Protein AF-D9MYI9-F1 (afdb_monomer)

Solvent-accessible surface area (backbone atoms only — not comparable to full-atom values): 4527 Å² total; per-residue (Å²): 134,54,76,67,56,55,50,51,54,51,51,54,51,52,51,53,51,51,55,69,70,54,64,79,76,70,80,77,83,69,82,84,76,64,87,71,61,67,79,67,58,72,63,53,73,67,55,48,47,52,53,53,50,49,54,50,50,53,54,51,49,50,54,50,49,52,51,46,54,67,72,74,107

Secondary structure (DSSP, 8-state):
--HHHHHHHHHHHHHHHHHHHS--------SSS-TTTGGG----HHHHHHHHHHHHHHHHHHHHHHHHHHHH-

Foldseek 3Di:
DDPLVVVLVVLVVVLVVLVVVPDDPDPPPPDDDDPVVVVPPPDPPVSVVSVVVSVVSVVVSVVSVVVCVVVVD

Mean predicted aligned error: 11.64 Å

Sequence (73 aa):
MGILQNLWLLITFSISAIILITDPKEPIASSGTNPVSGLFSSSSKGQKFITNFNWFLIALFFILTICLNYLAV

InterPro domains:
  IPR004692 Preprotein translocase SecG subunit [PF03840] (3-71)
  IPR004692 Preprotein translocase SecG subunit [TIGR00810] (3-71)

Structure (mmCIF, N/CA/C/O backbone):
data_AF-D9MYI9-F1
#
_entry.id   AF-D9MYI9-F1
#
loop_
_atom_site.group_PDB
_atom_site.id
_atom_site.type_symbol
_atom_site.label_atom_id
_atom_site.label_alt_id
_atom_site.label_comp_id
_atom_site.label_asym_id
_atom_site.label_entity_id
_atom_site.label_seq_id
_atom_site.pdbx_PDB_ins_code
_atom_site.Cartn_x
_atom_site.Cartn_y
_atom_site.Cartn_z
_atom_site.occupancy
_atom_site.B_iso_or_equiv
_atom_site.auth_seq_id
_atom_site.auth_comp_id
_atom_site.auth_asym_id
_atom_site.auth_atom_id
_atom_site.pdbx_PDB_model_num
ATOM 1 N N . MET A 1 1 ? 7.238 -9.801 -14.287 1.00 58.22 1 MET A N 1
ATOM 2 C CA . MET A 1 1 ? 6.854 -8.804 -13.267 1.00 58.22 1 MET A CA 1
ATOM 3 C C . MET A 1 1 ? 7.974 -8.747 -12.244 1.00 58.22 1 MET A C 1
ATOM 5 O O . MET A 1 1 ? 8.194 -9.738 -11.558 1.00 58.22 1 MET A O 1
ATOM 9 N N . GLY A 1 2 ? 8.791 -7.692 -12.258 1.00 80.75 2 GLY A N 1
ATOM 10 C CA . GLY A 1 2 ? 10.013 -7.625 -11.446 1.00 80.75 2 GLY A CA 1
ATOM 11 C C . GLY A 1 2 ? 9.729 -7.625 -9.940 1.00 80.75 2 GLY A C 1
ATOM 12 O O . GLY A 1 2 ? 8.637 -7.254 -9.510 1.00 80.75 2 GLY A O 1
ATOM 13 N N . ILE A 1 3 ? 10.727 -7.997 -9.129 1.00 81.75 3 ILE A N 1
ATOM 14 C CA . ILE A 1 3 ? 10.609 -8.045 -7.658 1.00 81.75 3 ILE A CA 1
ATOM 15 C C . ILE A 1 3 ? 10.115 -6.706 -7.077 1.00 81.75 3 ILE A C 1
ATOM 17 O O . ILE A 1 3 ? 9.315 -6.675 -6.147 1.00 81.75 3 ILE A O 1
ATOM 21 N N . LEU A 1 4 ? 10.535 -5.599 -7.698 1.00 80.69 4 LEU A N 1
ATOM 22 C CA . LEU A 1 4 ? 10.228 -4.229 -7.292 1.00 80.69 4 LEU A CA 1
ATOM 23 C C . LEU A 1 4 ? 8.766 -3.854 -7.587 1.00 80.69 4 LEU A C 1
ATOM 25 O O . LEU A 1 4 ? 8.112 -3.201 -6.779 1.00 80.69 4 LEU A O 1
ATOM 29 N N . GLN A 1 5 ? 8.222 -4.351 -8.700 1.00 80.69 5 GLN A N 1
ATOM 30 C CA . GLN A 1 5 ? 6.816 -4.178 -9.069 1.00 80.69 5 GLN A CA 1
ATOM 31 C C . GLN A 1 5 ? 5.891 -4.961 -8.127 1.00 80.69 5 GLN A C 1
ATOM 33 O O . GLN A 1 5 ? 4.863 -4.443 -7.695 1.00 80.69 5 GLN A O 1
ATOM 38 N N . ASN A 1 6 ? 6.277 -6.187 -7.761 1.00 85.25 6 ASN A N 1
ATOM 39 C CA . ASN A 1 6 ? 5.521 -6.997 -6.804 1.00 85.25 6 ASN A CA 1
ATOM 40 C C . ASN A 1 6 ? 5.520 -6.357 -5.405 1.00 85.25 6 ASN A C 1
ATOM 42 O O . ASN A 1 6 ? 4.486 -6.337 -4.741 1.00 85.25 6 ASN A O 1
ATOM 46 N N . LEU A 1 7 ? 6.657 -5.797 -4.976 1.00 84.00 7 LEU A N 1
ATOM 47 C CA . LEU A 1 7 ? 6.770 -5.087 -3.700 1.00 84.00 7 LEU A CA 1
ATOM 48 C C . LEU A 1 7 ? 5.893 -3.827 -3.667 1.00 84.00 7 LEU A C 1
ATOM 50 O O . LEU A 1 7 ? 5.220 -3.574 -2.671 1.00 84.00 7 LEU A O 1
ATOM 54 N N . TRP A 1 8 ? 5.860 -3.069 -4.763 1.00 85.62 8 TRP A N 1
ATOM 55 C CA . TRP A 1 8 ? 4.999 -1.894 -4.893 1.00 85.62 8 TRP A CA 1
ATOM 56 C C . TRP A 1 8 ? 3.518 -2.251 -4.765 1.00 85.62 8 TRP A C 1
ATOM 58 O O . TRP A 1 8 ? 2.813 -1.642 -3.963 1.00 85.62 8 TRP A O 1
ATOM 68 N N . LEU A 1 9 ? 3.077 -3.301 -5.463 1.00 86.00 9 LEU A N 1
ATOM 69 C CA . LEU A 1 9 ? 1.691 -3.766 -5.415 1.00 86.00 9 LEU A CA 1
ATOM 70 C C . LEU A 1 9 ? 1.293 -4.270 -4.016 1.00 86.00 9 LEU A C 1
ATOM 72 O O . LEU A 1 9 ? 0.196 -3.978 -3.539 1.00 86.00 9 LEU A O 1
ATOM 76 N N . LEU A 1 10 ? 2.202 -4.969 -3.327 1.00 88.00 10 LEU A N 1
ATOM 77 C CA . LEU A 1 10 ? 1.999 -5.412 -1.946 1.00 88.00 10 LEU A CA 1
ATOM 78 C C . LEU A 1 10 ? 1.831 -4.226 -0.983 1.00 88.00 10 LEU A C 1
ATOM 80 O O . LEU A 1 10 ? 0.947 -4.250 -0.127 1.00 88.00 10 LEU A O 1
ATOM 84 N N . ILE A 1 11 ? 2.651 -3.181 -1.129 1.00 86.56 11 ILE A N 1
ATOM 85 C CA . ILE A 1 11 ? 2.577 -1.978 -0.289 1.00 86.56 11 ILE A CA 1
ATOM 86 C C . ILE A 1 11 ? 1.262 -1.230 -0.526 1.00 86.56 11 ILE A C 1
ATOM 88 O O . ILE A 1 11 ? 0.616 -0.843 0.447 1.00 86.56 11 ILE A O 1
ATOM 92 N N . THR A 1 12 ? 0.823 -1.080 -1.782 1.00 86.38 12 THR A N 1
ATOM 93 C CA . THR A 1 12 ? -0.482 -0.479 -2.102 1.00 86.38 12 THR A CA 1
ATOM 94 C C . THR A 1 12 ? -1.617 -1.224 -1.410 1.00 86.38 12 THR A C 1
ATOM 96 O O . THR A 1 12 ? -2.445 -0.601 -0.748 1.00 86.38 12 THR A O 1
ATOM 99 N N . PHE A 1 13 ? -1.627 -2.556 -1.508 1.00 88.56 13 PHE A N 1
ATOM 100 C CA . PHE A 1 13 ? -2.663 -3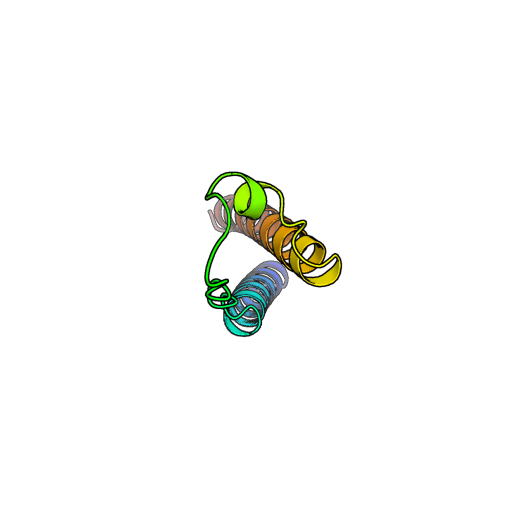.372 -0.882 1.00 88.56 13 PHE A CA 1
ATOM 101 C C . PHE A 1 13 ? -2.654 -3.240 0.648 1.00 88.56 13 PHE A C 1
ATOM 103 O O . PHE A 1 13 ? -3.709 -3.084 1.260 1.00 88.56 13 PHE A O 1
ATOM 110 N N . SER A 1 14 ? -1.467 -3.227 1.2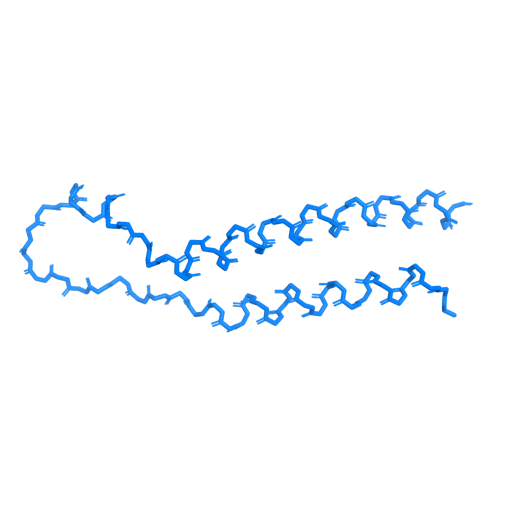63 1.00 84.38 14 SER A N 1
ATOM 111 C CA . SER A 1 14 ? -1.309 -3.015 2.707 1.00 84.38 14 SER A CA 1
ATOM 112 C C . SER A 1 14 ? -1.857 -1.660 3.165 1.00 84.38 14 SER A C 1
ATOM 114 O O . SER A 1 14 ? -2.565 -1.599 4.168 1.00 84.38 14 SER A O 1
ATOM 116 N N . ILE A 1 15 ? -1.587 -0.579 2.424 1.00 85.69 15 ILE A N 1
ATOM 117 C CA . ILE A 1 15 ? -2.119 0.759 2.732 1.00 85.69 15 ILE A CA 1
ATOM 118 C C . ILE A 1 15 ? -3.646 0.753 2.659 1.00 85.69 15 ILE A C 1
ATOM 120 O O . ILE A 1 15 ? -4.306 1.205 3.593 1.00 85.69 15 ILE A O 1
ATOM 124 N N . SER A 1 16 ? -4.215 0.204 1.582 1.00 84.75 16 SER A N 1
ATOM 125 C CA . SER A 1 16 ? -5.667 0.099 1.432 1.00 84.75 16 SER A CA 1
ATOM 126 C C . SER A 1 16 ? -6.291 -0.699 2.577 1.00 84.75 16 SER A C 1
ATOM 128 O O . SER A 1 16 ? -7.246 -0.228 3.185 1.00 84.75 16 SER A O 1
ATOM 130 N N . ALA A 1 17 ? -5.724 -1.852 2.941 1.00 83.00 17 ALA A N 1
ATOM 131 C CA . ALA A 1 17 ? -6.215 -2.661 4.054 1.00 83.00 17 ALA A CA 1
ATOM 132 C C . ALA A 1 17 ? -6.175 -1.901 5.392 1.00 83.00 17 ALA A C 1
ATOM 134 O O . ALA A 1 17 ? -7.148 -1.934 6.140 1.00 83.00 17 ALA A O 1
ATOM 135 N N . ILE A 1 18 ? -5.091 -1.173 5.680 1.00 82.00 18 ILE A N 1
ATOM 136 C CA . ILE A 1 18 ? -4.974 -0.365 6.903 1.00 82.00 18 ILE A CA 1
ATOM 137 C C . ILE A 1 18 ? -6.024 0.745 6.924 1.00 82.00 18 ILE A C 1
ATOM 139 O O . ILE A 1 18 ? -6.637 0.970 7.966 1.00 82.00 18 ILE A O 1
ATOM 143 N N . ILE A 1 19 ? -6.254 1.422 5.797 1.00 80.00 19 ILE A N 1
ATOM 144 C CA . ILE A 1 19 ? -7.277 2.469 5.695 1.00 80.00 19 ILE A CA 1
ATOM 145 C C . ILE A 1 19 ? -8.676 1.881 5.911 1.00 80.00 19 ILE A C 1
ATOM 147 O O . ILE A 1 19 ? -9.450 2.471 6.653 1.00 80.00 19 ILE A O 1
ATOM 151 N N . LEU A 1 20 ? -8.983 0.713 5.333 1.00 79.62 20 LEU A N 1
ATOM 152 C CA . LEU A 1 20 ? -10.281 0.051 5.514 1.00 79.62 20 LEU A CA 1
ATOM 153 C C . LEU A 1 20 ? -10.494 -0.476 6.943 1.00 79.62 20 LEU A C 1
ATOM 155 O O . LEU A 1 20 ? -11.613 -0.445 7.434 1.00 79.62 20 LEU A O 1
ATOM 159 N N . ILE A 1 21 ? -9.446 -0.973 7.609 1.00 77.81 21 ILE A N 1
ATOM 160 C CA . ILE A 1 21 ? -9.524 -1.443 9.006 1.00 77.81 21 ILE A CA 1
ATOM 161 C C . ILE A 1 21 ? -9.618 -0.261 9.978 1.00 77.81 21 ILE A C 1
ATOM 163 O O . ILE A 1 21 ? -10.177 -0.381 11.069 1.00 77.81 21 ILE A O 1
ATOM 167 N N . THR A 1 22 ? -9.046 0.883 9.607 1.00 71.31 22 THR A N 1
ATOM 168 C CA . THR A 1 22 ? -9.116 2.100 10.411 1.00 71.31 22 THR A CA 1
ATOM 169 C C . THR A 1 22 ? -10.451 2.787 10.155 1.00 71.31 22 THR A C 1
ATOM 171 O O . THR A 1 22 ? -10.511 3.812 9.479 1.00 71.31 22 THR A O 1
ATOM 174 N N . ASP A 1 23 ? -11.523 2.238 10.724 1.00 59.22 23 ASP A N 1
ATOM 175 C CA . ASP A 1 23 ? -12.799 2.944 10.767 1.00 59.22 23 ASP A CA 1
ATOM 176 C C . ASP A 1 23 ? -12.604 4.298 11.474 1.00 59.22 23 ASP A C 1
ATOM 178 O O . ASP A 1 23 ? -11.990 4.358 12.555 1.00 59.22 23 ASP A O 1
ATOM 182 N N . PRO A 1 24 ? -13.104 5.412 10.906 1.00 59.66 24 PRO A N 1
ATOM 183 C CA . PRO A 1 24 ? -13.151 6.665 11.631 1.00 59.66 24 PRO A CA 1
ATOM 184 C C . PRO A 1 24 ? -14.057 6.440 12.840 1.00 59.66 24 PRO A C 1
ATOM 186 O O . PRO A 1 24 ? -15.265 6.285 12.693 1.00 59.66 24 PRO A O 1
ATOM 189 N N . LYS A 1 25 ? -13.481 6.389 14.050 1.00 54.16 25 LYS A N 1
ATOM 190 C CA . LYS A 1 25 ? -14.286 6.408 15.278 1.00 54.16 25 LYS A CA 1
ATOM 191 C C . LYS A 1 25 ? -15.204 7.615 15.172 1.00 54.16 25 LYS A C 1
ATOM 193 O O . LYS A 1 25 ? -14.703 8.741 15.127 1.00 54.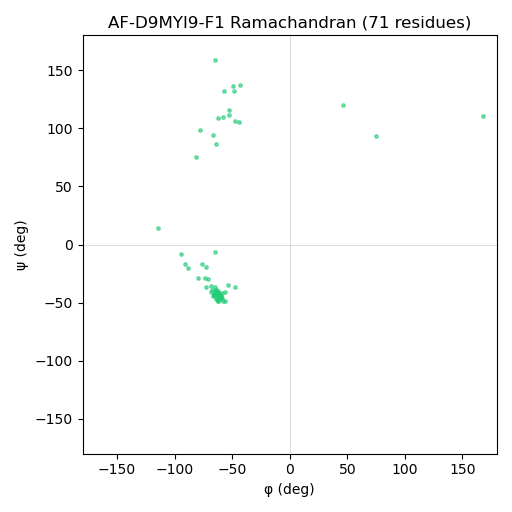16 25 LYS A O 1
ATOM 198 N N . GLU A 1 26 ? -16.513 7.372 15.117 1.00 50.69 26 GLU A N 1
ATOM 199 C CA . GLU A 1 26 ? -17.484 8.452 15.201 1.00 50.69 26 GLU A CA 1
ATOM 200 C C . GLU A 1 26 ? -17.121 9.319 16.411 1.00 50.69 26 GLU A C 1
ATOM 202 O O . GLU A 1 26 ? -16.741 8.773 17.461 1.00 50.69 26 GLU A O 1
ATOM 207 N N . PRO A 1 27 ? -17.158 10.656 16.281 1.00 47.59 27 PRO A N 1
ATOM 208 C CA . PRO A 1 27 ? -16.951 11.516 17.427 1.00 47.59 27 PRO A CA 1
ATOM 209 C C . PRO A 1 27 ? -18.015 11.133 18.450 1.00 47.59 27 PRO A C 1
ATOM 211 O O . PRO A 1 27 ? -19.203 11.349 18.229 1.00 47.59 27 PRO A O 1
ATOM 214 N N . ILE A 1 28 ? -17.584 10.496 19.542 1.00 49.62 28 ILE A N 1
ATOM 215 C CA . ILE A 1 28 ? -18.454 10.119 20.651 1.00 49.62 28 ILE A CA 1
ATOM 216 C C . ILE A 1 28 ? -19.173 11.402 21.050 1.00 49.62 28 ILE A C 1
ATOM 218 O O . ILE A 1 28 ? -18.534 12.345 21.516 1.00 49.62 28 ILE A O 1
ATOM 222 N N . ALA A 1 29 ? -20.480 11.451 20.805 1.00 46.66 29 ALA A N 1
ATOM 223 C CA . ALA A 1 29 ? -21.326 12.562 21.186 1.00 46.66 29 ALA A CA 1
ATOM 224 C C . ALA A 1 29 ? -21.344 12.647 22.720 1.00 46.66 29 ALA A C 1
ATOM 226 O O . ALA A 1 29 ? -22.200 12.062 23.382 1.00 46.66 29 ALA A O 1
ATOM 227 N N . SER A 1 30 ? -20.369 13.343 23.310 1.00 42.84 30 SER A N 1
ATOM 228 C CA . SER A 1 30 ? -20.422 13.723 24.713 1.00 42.84 30 SER A CA 1
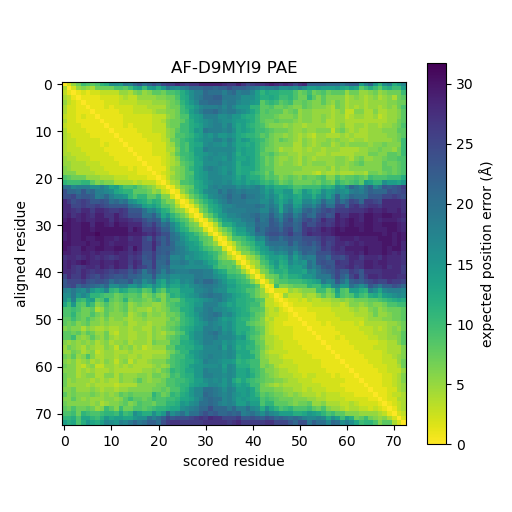ATOM 229 C C . SER A 1 30 ? -21.359 14.920 24.833 1.00 42.84 30 SER A C 1
ATOM 231 O O . SER A 1 30 ? -21.021 16.074 24.571 1.00 42.84 30 SER A O 1
ATOM 233 N N . SER A 1 31 ? -22.595 14.613 25.218 1.00 52.75 31 SER A N 1
ATOM 234 C CA . SER A 1 31 ? -23.525 15.567 25.808 1.00 52.75 31 SER A CA 1
ATOM 235 C C . SER A 1 31 ? -22.808 16.362 26.907 1.00 52.75 31 SER A C 1
ATOM 237 O O . SER A 1 31 ? -22.558 15.837 27.988 1.00 52.75 31 SER A O 1
ATOM 239 N N . GLY A 1 32 ? -22.498 17.628 26.618 1.00 55.34 32 GLY A N 1
ATOM 240 C CA . GLY A 1 32 ? -22.105 18.644 27.593 1.00 55.34 32 GLY A CA 1
ATOM 241 C C . GLY A 1 32 ? -20.686 18.516 28.150 1.00 55.34 32 GLY A C 1
ATOM 242 O O . GLY A 1 32 ? -20.477 17.856 29.158 1.00 55.34 32 GLY A O 1
ATOM 243 N N . THR A 1 33 ? -19.717 19.211 27.539 1.00 45.75 33 THR A N 1
ATOM 244 C CA . THR A 1 33 ? -18.737 20.115 28.199 1.00 45.75 33 THR A CA 1
ATOM 245 C C . THR A 1 33 ? -17.603 20.501 27.231 1.00 45.75 33 THR A C 1
ATOM 247 O O . THR A 1 33 ? -16.751 19.693 26.890 1.00 45.75 33 THR A O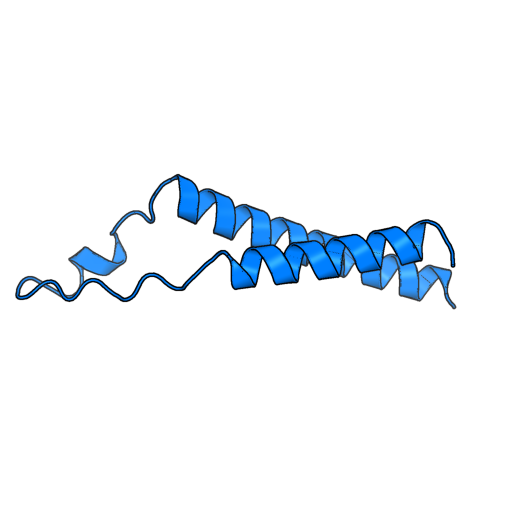 1
ATOM 250 N N . ASN A 1 34 ? -17.596 21.778 26.829 1.00 48.44 34 ASN A N 1
ATOM 251 C CA . ASN A 1 34 ? -16.546 22.548 26.137 1.00 48.44 34 ASN A CA 1
ATOM 252 C C . ASN A 1 34 ? -15.821 21.931 24.905 1.00 48.44 34 ASN A C 1
ATOM 254 O O . ASN A 1 34 ? -15.031 21.001 25.056 1.00 48.44 34 ASN A O 1
ATOM 258 N N . PRO A 1 35 ? -15.900 22.563 23.710 1.00 54.19 35 PRO A N 1
ATOM 259 C CA . PRO A 1 35 ? -15.264 22.087 22.465 1.00 54.19 35 PRO A CA 1
ATOM 260 C C . PRO A 1 35 ? -13.721 22.067 22.488 1.00 54.19 35 PRO A C 1
ATOM 262 O O . PRO A 1 35 ? -13.090 21.565 21.564 1.00 54.19 35 PRO A O 1
ATOM 265 N N . VAL A 1 36 ? -13.097 22.594 23.544 1.00 54.72 36 VAL A N 1
ATOM 266 C CA . VAL A 1 36 ? -11.635 22.674 23.694 1.00 54.72 36 VAL A CA 1
ATOM 267 C C . VAL A 1 36 ? -11.050 21.411 24.349 1.00 54.72 36 VAL A C 1
ATOM 269 O O . VAL A 1 36 ? -9.872 21.115 24.170 1.00 54.72 36 VAL A O 1
ATOM 272 N N . SER A 1 37 ? -11.859 20.613 25.060 1.00 50.78 37 SER A N 1
ATOM 273 C CA . SER A 1 37 ? -11.397 19.394 25.749 1.00 50.78 37 SER A CA 1
ATOM 274 C C . SER A 1 37 ? -11.244 18.186 24.805 1.00 50.78 37 SER A C 1
ATOM 276 O O . SER A 1 37 ? -10.365 17.348 25.007 1.00 50.78 37 SER A O 1
ATOM 278 N N . GLY A 1 38 ? -12.029 18.139 23.721 1.00 52.84 38 GLY A N 1
ATOM 279 C CA . GLY A 1 38 ? -11.956 17.111 22.673 1.00 52.84 38 GLY A CA 1
ATOM 280 C C . GLY A 1 38 ? -10.788 17.272 21.692 1.00 52.84 38 GLY A C 1
ATOM 281 O O . GLY A 1 38 ? -10.414 16.310 21.030 1.00 52.84 38 GLY A O 1
ATOM 282 N N . LEU A 1 39 ? -10.149 18.447 21.630 1.00 52.84 39 LEU A N 1
ATOM 283 C CA . LEU A 1 39 ? -8.943 18.663 20.809 1.00 52.84 39 LEU A CA 1
ATOM 284 C C . LEU A 1 39 ? -7.693 17.986 21.397 1.00 52.84 39 LEU A C 1
ATOM 286 O O . LEU A 1 39 ? -6.735 17.722 20.673 1.00 52.84 39 LEU A O 1
ATOM 290 N N . PHE A 1 40 ? -7.719 17.662 22.693 1.00 55.81 40 PHE A N 1
ATOM 291 C CA . PHE A 1 40 ? -6.642 16.978 23.414 1.00 55.81 40 PHE A CA 1
ATOM 292 C C . PHE A 1 40 ? -7.044 15.583 23.900 1.00 55.81 40 PHE A C 1
ATOM 294 O O . PHE A 1 40 ? -6.335 14.995 24.722 1.00 55.81 40 PHE A O 1
ATOM 301 N N . SER A 1 41 ? -8.152 15.016 23.399 1.00 50.66 41 SER A N 1
ATOM 302 C CA . SER A 1 41 ? -8.457 13.609 23.645 1.00 50.66 41 SER A CA 1
ATOM 303 C C . SER A 1 41 ? -7.400 12.774 22.928 1.00 50.66 41 SER A C 1
ATOM 305 O O . SER A 1 41 ? -7.479 12.532 21.724 1.00 50.66 41 SER A O 1
ATOM 307 N N . SER A 1 42 ? -6.356 12.417 23.675 1.00 52.38 42 SER A N 1
ATOM 308 C CA . SER A 1 42 ? -5.266 11.544 23.262 1.00 52.38 42 SER A CA 1
ATOM 309 C C . SER A 1 42 ? -5.860 10.345 22.533 1.00 52.38 42 SER A C 1
ATOM 311 O O . SER A 1 42 ? -6.491 9.486 23.153 1.00 52.38 42 SER A O 1
ATOM 313 N N . SER A 1 43 ? -5.726 10.331 21.203 1.00 56.25 43 SER A N 1
ATOM 314 C CA . SER A 1 43 ? -6.121 9.187 20.389 1.00 56.25 43 SER A CA 1
ATOM 315 C C . SER A 1 43 ? -5.516 7.942 21.032 1.00 56.25 43 SER A C 1
ATOM 317 O O . SER A 1 43 ? -4.345 7.967 21.429 1.00 56.25 43 SER A O 1
ATOM 319 N N . SER A 1 44 ? -6.328 6.894 21.218 1.00 64.56 44 SER A N 1
ATOM 320 C CA . SER A 1 44 ? -5.899 5.647 21.865 1.00 64.56 44 SER A CA 1
ATOM 321 C C . SER A 1 44 ? -4.516 5.249 21.346 1.00 64.56 44 SER A C 1
ATOM 323 O O . SER A 1 44 ? -4.267 5.347 20.144 1.00 64.56 44 SER A O 1
ATOM 325 N N . LYS A 1 45 ? -3.602 4.811 22.227 1.00 65.44 45 LYS A N 1
ATOM 326 C CA . LYS A 1 45 ? -2.205 4.495 21.858 1.00 65.44 45 LYS A CA 1
ATOM 327 C C . LYS A 1 45 ? -2.120 3.611 20.601 1.00 65.44 45 LYS A C 1
ATOM 329 O O . LYS A 1 45 ? -1.245 3.831 19.768 1.00 65.44 45 LYS A O 1
ATOM 334 N N . GLY A 1 46 ? -3.064 2.678 20.437 1.00 65.62 46 GLY A N 1
ATOM 335 C CA . GLY A 1 46 ? -3.183 1.837 19.242 1.00 65.62 46 GLY A CA 1
ATOM 336 C C . GLY A 1 46 ? -3.562 2.612 17.977 1.00 65.62 46 GLY A C 1
ATOM 337 O O . GLY A 1 46 ? -2.921 2.451 16.948 1.00 65.62 46 GLY A O 1
ATOM 338 N N . GLN A 1 47 ? -4.533 3.522 18.053 1.00 68.56 47 GLN A N 1
ATOM 339 C CA . GLN A 1 47 ? -4.962 4.344 16.918 1.00 68.56 47 GLN A CA 1
ATOM 340 C C . GLN A 1 47 ? -3.868 5.330 16.485 1.00 68.56 47 GLN A C 1
ATOM 342 O O . GLN A 1 47 ? -3.612 5.472 15.294 1.00 68.56 47 GLN A O 1
ATOM 347 N N . LYS A 1 48 ? -3.138 5.932 17.436 1.00 75.19 48 LYS A N 1
ATOM 348 C CA . LYS A 1 48 ? -1.976 6.781 17.124 1.00 75.19 48 LYS A CA 1
ATOM 349 C C . LYS A 1 48 ? -0.863 5.994 16.420 1.0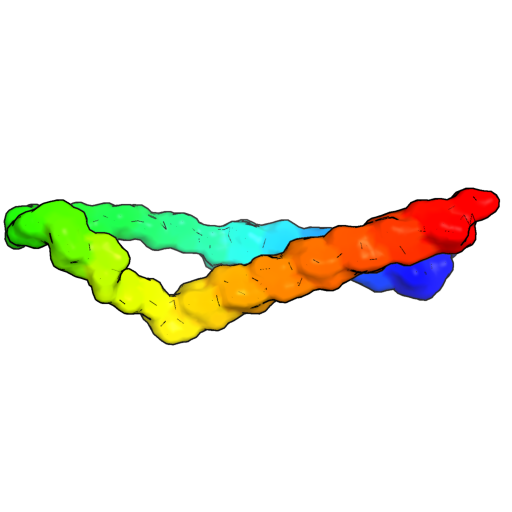0 75.19 48 LYS A C 1
ATOM 351 O O . LYS A 1 48 ? -0.260 6.507 15.481 1.00 75.19 48 LYS A O 1
ATOM 356 N N . PHE A 1 49 ? -0.603 4.756 16.846 1.00 77.44 49 PHE A N 1
ATOM 357 C CA . PHE A 1 49 ? 0.349 3.872 16.172 1.00 77.44 49 PHE A CA 1
ATOM 358 C C . PHE A 1 49 ? -0.106 3.533 14.749 1.00 77.44 49 PHE A C 1
ATOM 360 O O . PHE A 1 49 ? 0.685 3.686 13.827 1.00 77.44 49 PHE A O 1
ATOM 367 N N . ILE A 1 50 ? -1.374 3.155 14.561 1.00 80.69 50 ILE A N 1
ATOM 368 C CA . ILE A 1 50 ? -1.935 2.811 13.246 1.00 80.69 50 ILE A CA 1
ATOM 369 C C . ILE A 1 50 ? -1.869 4.011 12.296 1.00 80.69 50 ILE A C 1
ATOM 371 O O . ILE A 1 50 ? -1.422 3.868 11.163 1.00 80.69 50 ILE A O 1
ATOM 375 N N . THR A 1 51 ? -2.228 5.210 12.765 1.00 79.94 51 THR A N 1
ATOM 376 C CA . THR A 1 51 ? -2.112 6.440 11.973 1.00 79.94 51 THR A CA 1
ATOM 377 C C . THR A 1 51 ? -0.660 6.738 11.597 1.00 79.94 51 THR A C 1
ATOM 379 O O . THR A 1 51 ? -0.379 6.980 10.427 1.00 79.94 51 THR A O 1
ATOM 382 N N . ASN A 1 52 ? 0.276 6.684 12.549 1.00 81.75 52 ASN 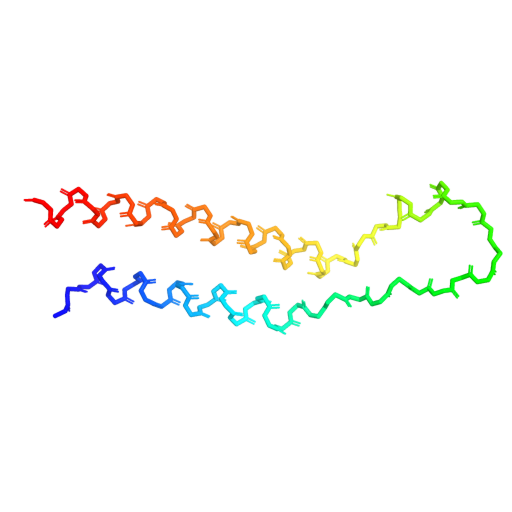A N 1
ATOM 383 C CA . ASN A 1 52 ? 1.696 6.931 12.272 1.00 81.75 52 ASN A CA 1
ATOM 384 C C . ASN A 1 52 ? 2.298 5.874 11.333 1.00 81.75 52 ASN A C 1
ATOM 386 O O . ASN A 1 52 ? 3.089 6.207 10.453 1.00 81.75 52 ASN A O 1
ATOM 390 N N . PHE A 1 53 ? 1.913 4.608 11.502 1.00 81.31 53 PHE A N 1
ATOM 391 C CA . PHE A 1 53 ? 2.336 3.508 10.645 1.00 81.31 53 PHE A CA 1
ATOM 392 C C . PHE A 1 53 ? 1.790 3.684 9.228 1.00 81.31 53 PHE A C 1
ATOM 394 O O . PHE A 1 53 ? 2.549 3.569 8.274 1.00 81.31 53 PHE A O 1
ATOM 401 N N . ASN A 1 54 ? 0.521 4.073 9.076 1.00 83.62 54 ASN A N 1
ATOM 402 C CA . ASN A 1 54 ? -0.057 4.382 7.771 1.00 83.62 54 ASN A CA 1
ATOM 403 C C . ASN A 1 54 ? 0.727 5.508 7.072 1.00 83.62 54 ASN A C 1
ATOM 405 O O . ASN A 1 54 ? 1.182 5.339 5.946 1.00 83.62 54 ASN A O 1
ATOM 409 N N . TRP A 1 55 ? 1.006 6.612 7.773 1.00 81.94 55 TRP A N 1
ATOM 410 C CA . TRP A 1 55 ? 1.846 7.694 7.242 1.00 81.94 55 TRP A CA 1
ATOM 411 C C . TRP A 1 55 ? 3.239 7.222 6.804 1.00 81.94 55 TRP A C 1
ATOM 413 O O . TRP A 1 55 ? 3.719 7.631 5.745 1.00 81.94 55 TRP A O 1
ATOM 423 N N . PHE A 1 56 ? 3.871 6.332 7.573 1.00 86.00 56 PHE A N 1
ATOM 424 C CA . PHE A 1 56 ? 5.140 5.715 7.189 1.00 86.00 56 PHE A CA 1
ATOM 425 C C . PHE A 1 56 ? 5.012 4.876 5.905 1.00 86.00 56 PHE A C 1
ATOM 427 O O . PHE A 1 56 ? 5.850 5.005 5.011 1.00 86.00 56 PHE A O 1
ATOM 434 N N . LEU A 1 57 ? 3.954 4.068 5.769 1.00 82.00 57 LEU A N 1
ATOM 435 C CA . LEU A 1 57 ? 3.712 3.279 4.557 1.00 82.00 57 LEU A CA 1
ATOM 436 C C . LEU A 1 57 ? 3.454 4.157 3.328 1.00 82.00 57 LEU A C 1
ATOM 438 O O . LEU A 1 57 ? 3.979 3.848 2.262 1.00 82.00 57 LEU A O 1
ATOM 442 N N . ILE A 1 58 ? 2.698 5.253 3.462 1.00 86.81 58 ILE A N 1
ATOM 443 C CA . ILE A 1 58 ? 2.499 6.219 2.370 1.00 86.81 58 ILE A CA 1
ATOM 444 C C . ILE A 1 58 ? 3.836 6.823 1.922 1.00 86.81 58 ILE A C 1
ATOM 446 O O . ILE A 1 58 ? 4.107 6.889 0.722 1.00 86.81 58 ILE A O 1
ATOM 450 N N . ALA A 1 59 ? 4.694 7.235 2.860 1.00 88.19 59 ALA A N 1
ATOM 451 C CA . ALA A 1 59 ? 6.004 7.787 2.520 1.00 88.19 59 ALA A CA 1
ATOM 452 C C . ALA A 1 59 ? 6.881 6.753 1.792 1.00 88.19 59 ALA A C 1
ATOM 454 O O . ALA A 1 59 ? 7.494 7.060 0.767 1.00 88.19 59 ALA A O 1
ATOM 455 N N . LEU A 1 60 ? 6.885 5.507 2.278 1.00 85.06 60 LEU A N 1
ATOM 456 C CA . LEU A 1 60 ? 7.604 4.403 1.647 1.00 85.06 60 LEU A CA 1
ATOM 457 C C . LEU A 1 60 ? 7.072 4.112 0.237 1.00 85.06 60 LEU A C 1
ATOM 459 O O . LEU A 1 60 ? 7.861 3.942 -0.690 1.00 85.06 60 LEU A O 1
ATOM 463 N N . PHE A 1 61 ? 5.750 4.106 0.057 1.00 87.88 61 PHE A N 1
ATOM 464 C CA . PHE A 1 61 ? 5.104 3.927 -1.240 1.00 87.88 61 PHE A CA 1
ATOM 465 C C . PHE A 1 61 ? 5.518 5.004 -2.243 1.00 87.88 61 PHE A C 1
ATOM 467 O O . PHE A 1 61 ? 5.802 4.697 -3.403 1.00 87.88 61 PHE A O 1
ATOM 474 N N . PHE A 1 62 ? 5.599 6.258 -1.800 1.00 87.56 62 PHE A N 1
ATOM 475 C CA . PHE A 1 62 ? 6.017 7.366 -2.650 1.00 87.56 62 PHE A CA 1
ATOM 476 C C . PHE A 1 62 ? 7.467 7.201 -3.128 1.00 87.56 62 PHE A C 1
ATOM 478 O O . PHE A 1 62 ? 7.734 7.283 -4.327 1.00 87.56 62 PHE A O 1
ATOM 485 N N . ILE A 1 63 ? 8.388 6.867 -2.218 1.00 86.56 63 ILE A N 1
ATOM 486 C CA . ILE A 1 63 ? 9.794 6.590 -2.554 1.00 86.56 63 ILE A CA 1
ATOM 487 C C . ILE A 1 63 ? 9.896 5.413 -3.532 1.00 86.56 63 ILE A C 1
ATOM 489 O O . ILE A 1 63 ? 10.622 5.488 -4.524 1.00 86.56 63 ILE A O 1
ATOM 493 N N . LEU A 1 64 ? 9.139 4.340 -3.288 1.00 83.25 64 LEU A N 1
ATOM 494 C CA . LEU A 1 64 ? 9.136 3.163 -4.154 1.00 83.25 64 LEU A CA 1
ATOM 495 C C . LEU A 1 64 ? 8.586 3.477 -5.552 1.00 83.25 64 LEU A C 1
ATOM 497 O O . LEU A 1 64 ? 9.097 2.962 -6.542 1.00 83.25 64 LEU A O 1
ATOM 501 N N . THR A 1 65 ? 7.577 4.346 -5.633 1.00 84.69 65 THR A N 1
ATOM 502 C CA . THR A 1 65 ? 6.989 4.808 -6.898 1.00 84.69 65 THR A CA 1
ATOM 503 C C . THR A 1 65 ? 7.990 5.632 -7.704 1.00 84.69 65 THR A C 1
ATOM 505 O O . THR A 1 65 ? 8.131 5.407 -8.904 1.00 84.69 65 THR A O 1
ATOM 508 N N . ILE A 1 66 ? 8.738 6.533 -7.056 1.00 85.06 66 ILE A N 1
ATOM 509 C CA . ILE A 1 66 ? 9.822 7.284 -7.709 1.00 85.06 66 ILE A CA 1
ATOM 510 C C . ILE A 1 66 ? 10.913 6.330 -8.204 1.00 85.06 66 ILE A C 1
ATOM 512 O O . ILE A 1 66 ? 11.367 6.454 -9.338 1.00 85.06 66 ILE A O 1
ATOM 516 N N . CYS A 1 67 ? 11.314 5.360 -7.379 1.00 81.31 67 CYS A N 1
ATOM 517 C CA . CYS A 1 67 ? 12.341 4.384 -7.737 1.00 81.31 67 CYS A CA 1
ATOM 518 C C . CYS A 1 67 ? 11.917 3.522 -8.936 1.00 81.31 67 CYS A C 1
ATOM 520 O O . CYS A 1 67 ? 12.706 3.331 -9.858 1.00 81.31 67 CYS A O 1
ATOM 522 N N . LEU A 1 68 ? 10.657 3.068 -8.968 1.00 81.88 68 LEU A N 1
ATOM 523 C CA . LEU A 1 68 ? 10.088 2.388 -10.131 1.00 81.88 68 LEU A CA 1
ATOM 524 C C . LEU A 1 68 ? 10.075 3.278 -11.363 1.00 81.88 68 LEU A C 1
ATOM 526 O O . LEU A 1 68 ? 10.435 2.805 -12.429 1.00 81.88 68 LEU A O 1
ATOM 530 N N . ASN A 1 69 ? 9.674 4.543 -11.236 1.00 81.31 69 ASN A N 1
ATOM 531 C CA . ASN A 1 69 ? 9.642 5.460 -12.368 1.00 81.31 69 ASN A CA 1
ATOM 532 C C . ASN A 1 69 ? 11.043 5.675 -12.964 1.00 81.31 69 ASN A C 1
ATOM 534 O O . ASN A 1 69 ? 11.191 5.620 -14.176 1.00 81.31 69 ASN A O 1
ATOM 538 N N . TYR A 1 70 ? 12.069 5.821 -12.121 1.00 80.00 70 TYR A N 1
ATOM 539 C CA . TYR A 1 70 ? 1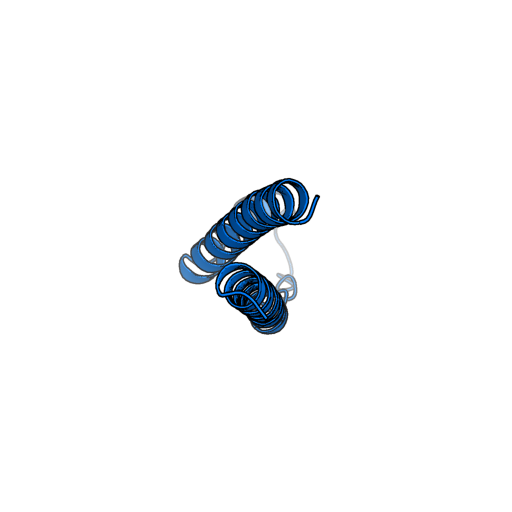3.458 5.976 -12.562 1.00 80.00 70 TYR A CA 1
ATOM 540 C C . TYR A 1 70 ? 14.082 4.703 -13.148 1.00 80.00 70 TYR A C 1
ATOM 542 O O . TYR A 1 70 ? 14.982 4.808 -13.970 1.00 80.00 70 TYR A O 1
ATOM 550 N N . LEU A 1 71 ? 13.659 3.517 -12.699 1.00 71.50 71 LEU A N 1
ATOM 551 C CA . LEU A 1 71 ? 14.154 2.226 -13.201 1.00 71.50 71 LEU A CA 1
ATOM 552 C C . LEU A 1 71 ? 13.333 1.668 -14.374 1.00 71.50 71 LEU A C 1
ATOM 554 O O . LEU A 1 71 ? 13.778 0.726 -15.025 1.00 71.50 71 LEU A O 1
ATOM 558 N N . ALA A 1 72 ? 12.118 2.175 -14.590 1.00 61.62 72 ALA A N 1
ATOM 559 C CA . ALA A 1 72 ? 11.229 1.770 -15.679 1.00 61.62 72 ALA A CA 1
ATOM 560 C C . ALA A 1 72 ? 11.339 2.669 -16.9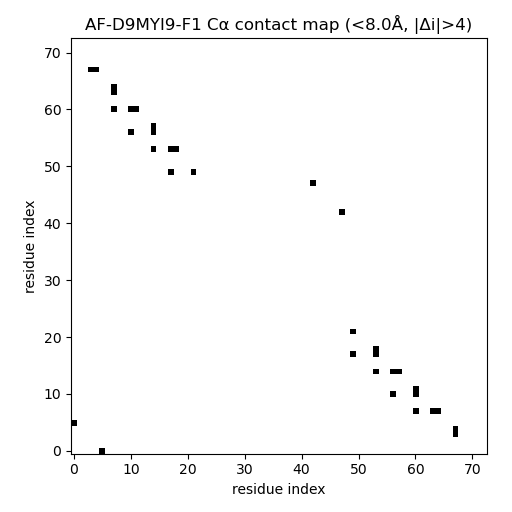26 1.00 61.62 72 ALA A C 1
ATOM 562 O O . ALA A 1 72 ? 10.740 2.331 -17.947 1.00 61.62 72 ALA A O 1
ATOM 563 N N . VAL A 1 73 ? 12.073 3.785 -16.834 1.00 48.19 73 VAL A N 1
ATOM 564 C CA . VAL A 1 73 ? 12.580 4.588 -17.965 1.00 48.19 73 VAL A CA 1
ATOM 565 C C . VAL A 1 73 ? 13.957 4.065 -18.354 1.00 48.19 73 VAL A C 1
ATOM 567 O O . VAL A 1 73 ? 14.191 3.916 -19.572 1.00 48.19 73 VAL A O 1
#

Organism: NCBI:txid858394

Radius of gyration: 17.86 Å; Cα contacts (8 Å, |Δi|>4): 17; chains: 1; bounding box: 38×32×46 Å

pLDDT: mean 71.91, std 14.63, range [42.84, 88.56]